Protein AF-A0A9W4IG70-F1 (afdb_monomer_lite)

Organism: Penicillium olsonii (NCBI:txid99116)

Foldseek 3Di:
DDDDDDDDDDDDDDDDDDDDDDDDPDPDDDPVVPPCPVPPPPQDPPDVVNVVLQVVLLLLLQLVVLLVCCVVPVLQLQLDDPPDPDDRRPNVVVSLVVLVVSLVVCPDPVNVVSHPCSPSSNVSSVQSNDSVSSNCSNPVVSSCVSVVVPDPPPPCPDDPPPDDDDDDDDDDDD

Sequence (174 aa):
MEIGRVDATVCRSSEAPRASNHLLCNASTLHVSANMESEQPPPTLTNPRFTLELEFVSSLANPYYLSHLAVTYPNLLGISRDDDNDSSSPDAQAFAAYLAYLYAYWKTPEYSQFLTHPGPTLRALRLLQEDNFRRDIILPQVIEGLIGVNVPEAPAEADTAVADNQPDGQNGKT

Structure (mmCIF, N/CA/C/O backbone):
data_AF-A0A9W4IG70-F1
#
_entry.id   AF-A0A9W4IG70-F1
#
loop_
_atom_site.group_PDB
_atom_site.id
_atom_site.type_symbol
_atom_site.label_atom_id
_atom_site.label_alt_id
_atom_site.label_comp_id
_atom_site.label_asym_id
_atom_site.label_entity_id
_atom_site.label_seq_id
_atom_site.pdbx_PDB_ins_code
_atom_site.Cartn_x
_atom_site.Cartn_y
_atom_site.Cartn_z
_atom_site.occupancy
_atom_site.B_iso_or_equiv
_atom_site.auth_seq_id
_atom_site.auth_comp_id
_atom_site.auth_asym_id
_atom_site.auth_atom_id
_atom_site.pdbx_PDB_model_num
ATOM 1 N N . MET A 1 1 ? 57.819 -68.592 17.144 1.00 39.94 1 MET A N 1
ATOM 2 C CA . MET A 1 1 ? 57.639 -67.860 18.415 1.00 39.94 1 MET A CA 1
ATOM 3 C C . MET A 1 1 ? 57.704 -66.366 18.106 1.00 39.94 1 MET A C 1
ATOM 5 O O . MET A 1 1 ? 58.536 -66.003 17.290 1.00 39.94 1 MET A O 1
ATOM 9 N N . GLU A 1 2 ? 56.854 -65.489 18.639 1.00 38.78 2 GLU A N 1
ATOM 10 C CA . GLU A 1 2 ? 55.708 -65.726 19.529 1.00 38.78 2 GLU A CA 1
ATOM 11 C C . GLU A 1 2 ? 54.662 -64.601 19.413 1.00 38.78 2 GLU A C 1
ATOM 13 O O . GLU A 1 2 ? 54.947 -63.505 18.939 1.00 38.78 2 GLU A O 1
ATOM 18 N N . ILE A 1 3 ? 53.443 -64.915 19.841 1.00 44.09 3 ILE A N 1
ATOM 19 C CA . ILE A 1 3 ? 52.295 -64.018 20.033 1.00 44.09 3 ILE A CA 1
ATOM 20 C C . ILE A 1 3 ? 52.545 -63.021 21.180 1.00 44.09 3 ILE A C 1
ATOM 22 O O . ILE A 1 3 ? 53.128 -63.392 22.191 1.00 44.09 3 ILE A O 1
ATOM 26 N N . GLY A 1 4 ? 52.028 -61.790 21.073 1.00 38.03 4 GLY A N 1
ATOM 27 C CA . GLY A 1 4 ? 52.121 -60.782 22.142 1.00 38.03 4 GLY A CA 1
ATOM 28 C C . GLY A 1 4 ? 51.130 -59.625 21.977 1.00 38.03 4 GLY A C 1
ATOM 29 O O . GLY A 1 4 ? 51.394 -58.671 21.254 1.00 38.03 4 GLY A O 1
ATOM 30 N N . ARG A 1 5 ? 49.974 -59.728 22.640 1.00 47.06 5 ARG A N 1
ATOM 31 C CA . ARG A 1 5 ? 48.934 -58.684 22.776 1.00 47.06 5 ARG A CA 1
ATOM 32 C C . ARG A 1 5 ? 49.012 -58.098 24.202 1.00 47.06 5 ARG A C 1
ATOM 34 O O . ARG A 1 5 ? 49.732 -58.659 25.015 1.00 47.06 5 ARG A O 1
ATOM 41 N N . VAL A 1 6 ? 48.171 -57.097 24.501 1.00 45.16 6 VAL A N 1
ATOM 42 C CA . VAL A 1 6 ? 47.846 -56.534 25.841 1.00 45.16 6 VAL A CA 1
ATOM 43 C C . VAL A 1 6 ? 48.949 -55.654 26.475 1.00 45.16 6 VAL A C 1
ATOM 45 O O . VAL A 1 6 ? 50.121 -55.833 26.174 1.00 45.16 6 VAL A O 1
ATOM 48 N N . ASP A 1 7 ? 48.675 -54.653 27.321 1.00 37.88 7 ASP A N 1
ATOM 49 C CA . ASP A 1 7 ? 47.409 -54.012 27.731 1.00 37.88 7 ASP A CA 1
ATOM 50 C C . ASP A 1 7 ? 47.658 -52.523 28.069 1.00 37.88 7 ASP A C 1
ATOM 52 O O . ASP A 1 7 ? 48.799 -52.143 28.334 1.00 37.88 7 ASP A O 1
ATOM 56 N N . ALA A 1 8 ? 46.615 -51.688 28.124 1.00 39.91 8 ALA A N 1
ATOM 57 C CA . ALA A 1 8 ? 46.714 -50.295 28.578 1.00 39.91 8 ALA A CA 1
ATOM 58 C C . ALA A 1 8 ? 45.795 -50.065 29.788 1.00 39.91 8 ALA A C 1
ATOM 60 O O . ALA A 1 8 ? 44.640 -49.668 29.649 1.00 39.91 8 ALA A O 1
ATOM 61 N N . THR A 1 9 ? 46.333 -50.303 30.986 1.00 42.12 9 THR A N 1
ATOM 62 C CA . THR A 1 9 ? 45.589 -50.284 32.251 1.00 42.12 9 THR A CA 1
ATOM 63 C C . THR A 1 9 ? 46.320 -49.428 33.296 1.00 42.12 9 THR A C 1
ATOM 65 O O . THR A 1 9 ? 47.444 -49.762 33.652 1.00 42.12 9 THR A O 1
ATOM 68 N N . VAL A 1 10 ? 45.626 -48.404 33.844 1.00 41.47 10 VAL A N 1
ATOM 69 C CA . VAL A 1 10 ? 45.866 -47.749 35.169 1.00 41.47 10 VAL A CA 1
ATOM 70 C C . VAL A 1 10 ? 47.171 -46.918 35.313 1.00 41.47 10 VAL A C 1
ATOM 72 O O . VAL A 1 10 ? 48.214 -47.296 34.811 1.00 41.47 10 VAL A O 1
ATOM 75 N N . CYS A 1 11 ? 47.264 -45.789 36.038 1.00 35.62 11 CYS A N 1
ATOM 76 C CA . CYS A 1 11 ? 46.321 -44.774 36.555 1.00 35.62 11 CYS A CA 1
ATOM 77 C C . CYS A 1 11 ? 47.124 -43.566 37.101 1.00 35.62 11 CYS A C 1
ATOM 79 O O . CYS A 1 11 ? 48.286 -43.726 37.449 1.00 35.62 11 CYS A O 1
ATOM 81 N N . ARG A 1 12 ? 46.435 -42.432 37.337 1.00 38.81 12 ARG A N 1
ATOM 82 C CA . ARG A 1 12 ? 46.752 -41.363 38.324 1.00 38.81 12 ARG A CA 1
ATOM 83 C C . ARG A 1 12 ? 48.166 -40.742 38.335 1.00 38.81 12 ARG A C 1
ATOM 85 O O . ARG A 1 12 ? 49.122 -41.358 38.792 1.00 38.81 12 ARG A O 1
ATOM 92 N N . SER A 1 13 ? 48.218 -39.415 38.184 1.00 36.66 13 SER A N 1
ATOM 93 C CA . SER A 1 13 ? 48.336 -38.486 39.336 1.00 36.66 13 SER A CA 1
ATOM 94 C C . SER A 1 13 ? 48.433 -37.025 38.885 1.00 36.66 13 SER A C 1
ATOM 96 O O . SER A 1 13 ? 49.305 -36.697 38.091 1.00 36.66 13 SER A O 1
ATOM 98 N N . SER A 1 14 ? 47.599 -36.141 39.437 1.00 37.84 14 SER A N 1
ATOM 99 C CA . SER A 1 14 ? 48.052 -34.988 40.239 1.00 37.84 14 SER A CA 1
ATOM 100 C C . SER A 1 14 ? 46.842 -34.186 40.731 1.00 37.84 14 SER A C 1
ATOM 102 O O . SER A 1 14 ? 45.841 -34.061 40.028 1.00 37.84 14 SER A O 1
ATOM 104 N N . GLU A 1 15 ? 46.930 -33.678 41.954 1.00 34.25 15 GLU A N 1
ATOM 105 C CA . GLU A 1 15 ? 45.843 -33.030 42.691 1.00 34.25 15 GLU A CA 1
ATOM 106 C C . GLU A 1 15 ? 45.928 -31.491 42.584 1.00 34.25 15 GLU A C 1
ATOM 108 O O . GLU A 1 15 ? 46.983 -30.933 42.280 1.00 34.25 15 GLU A O 1
ATOM 113 N N . ALA A 1 16 ? 44.806 -30.793 42.785 1.00 44.72 16 ALA A N 1
ATOM 114 C CA . ALA A 1 16 ? 44.701 -29.334 42.621 1.00 44.72 16 ALA A CA 1
ATOM 115 C C . ALA A 1 16 ? 45.287 -28.541 43.812 1.00 44.72 16 ALA A C 1
ATOM 117 O O . ALA A 1 16 ? 45.541 -29.110 44.875 1.00 44.72 16 ALA A O 1
ATOM 118 N N . PRO A 1 17 ? 45.389 -27.196 43.705 1.00 47.00 17 PRO A N 1
ATOM 119 C CA . PRO A 1 17 ? 44.502 -26.419 44.583 1.00 47.00 17 PRO A CA 1
ATOM 120 C C . PRO A 1 17 ? 43.960 -25.066 44.052 1.00 47.00 17 PRO A C 1
ATOM 122 O O . PRO A 1 17 ? 44.699 -24.183 43.639 1.00 47.00 17 PRO A O 1
ATOM 125 N N . ARG A 1 18 ? 42.650 -24.876 44.287 1.00 34.81 18 ARG A N 1
ATOM 126 C CA . ARG A 1 18 ? 41.983 -23.681 44.869 1.00 34.81 18 ARG A CA 1
ATOM 127 C C . ARG A 1 18 ? 42.160 -22.281 44.235 1.00 34.81 18 ARG A C 1
ATOM 129 O O . ARG A 1 18 ? 43.032 -21.527 44.649 1.00 34.81 18 ARG A O 1
ATOM 136 N N . ALA A 1 19 ? 41.149 -21.863 43.461 1.00 40.03 19 ALA A N 1
ATOM 137 C CA . ALA A 1 19 ? 40.429 -20.566 43.521 1.00 40.03 19 ALA A CA 1
ATOM 138 C C . ALA A 1 19 ? 39.396 -20.520 42.366 1.00 40.03 19 ALA A C 1
ATOM 140 O O . ALA A 1 19 ? 39.694 -21.034 41.298 1.00 40.03 19 ALA A O 1
ATOM 141 N N . SER A 1 20 ? 38.194 -19.938 42.451 1.00 42.16 20 SER A N 1
ATOM 142 C CA . SER A 1 20 ? 37.372 -19.501 43.589 1.00 42.16 20 SER A CA 1
ATOM 143 C C . SER A 1 20 ? 35.897 -19.426 43.133 1.00 42.16 20 SER A C 1
ATOM 145 O O . SER A 1 20 ? 35.640 -19.263 41.947 1.00 42.16 20 SER A O 1
ATOM 147 N N . ASN A 1 21 ? 34.942 -19.484 44.067 1.00 45.88 21 ASN A N 1
ATOM 148 C CA . ASN A 1 21 ? 33.530 -19.084 43.899 1.00 45.88 21 ASN A CA 1
ATOM 149 C C . ASN A 1 21 ? 32.700 -19.723 42.762 1.00 45.88 21 ASN A C 1
ATOM 151 O O . ASN A 1 21 ? 32.341 -19.099 41.770 1.00 45.88 21 ASN A O 1
ATOM 155 N N . HIS A 1 22 ? 32.253 -20.950 43.026 1.00 48.44 22 HIS A N 1
ATOM 156 C CA . HIS A 1 22 ? 30.829 -21.243 43.252 1.00 48.44 22 HIS A CA 1
ATOM 157 C C . HIS A 1 22 ? 29.830 -20.102 42.936 1.00 48.44 22 HIS A C 1
ATOM 159 O O . HIS A 1 22 ? 29.748 -19.140 43.698 1.00 48.44 22 HIS A O 1
ATOM 165 N N . LEU A 1 23 ? 28.957 -20.297 41.943 1.00 48.84 23 LEU A N 1
ATOM 166 C CA . LEU A 1 23 ? 27.515 -20.135 42.156 1.00 48.84 23 LEU A CA 1
ATOM 167 C C . LEU A 1 23 ? 26.714 -20.985 41.161 1.00 48.84 23 LEU A C 1
ATOM 169 O O . LEU A 1 23 ? 27.103 -21.163 40.010 1.00 48.84 23 LEU A O 1
ATOM 173 N N . LEU A 1 24 ? 25.607 -21.545 41.642 1.00 44.84 24 LEU A N 1
ATOM 174 C CA . LEU A 1 24 ? 24.730 -22.416 40.874 1.00 44.84 24 LEU A CA 1
ATOM 175 C C . LEU A 1 24 ? 23.931 -21.581 39.865 1.00 44.84 24 LEU A C 1
ATOM 177 O O . LEU A 1 24 ? 23.135 -20.741 40.282 1.00 44.84 24 LEU A O 1
ATOM 181 N N . CYS A 1 25 ? 24.029 -21.888 38.570 1.00 38.88 25 CYS A N 1
ATOM 182 C CA . CYS A 1 25 ? 22.941 -21.583 37.639 1.00 38.88 25 CYS A CA 1
ATOM 183 C C . CYS A 1 25 ? 21.840 -22.632 37.835 1.00 38.88 25 CYS A C 1
ATOM 185 O O . CYS A 1 25 ? 21.785 -23.676 37.189 1.00 38.88 25 CYS A O 1
ATOM 187 N N . ASN A 1 26 ? 21.005 -22.336 38.822 1.00 44.47 26 ASN A N 1
ATOM 188 C CA . ASN A 1 26 ? 19.731 -22.961 39.114 1.00 44.47 26 ASN A CA 1
ATOM 189 C C . ASN A 1 26 ? 18.870 -23.170 37.856 1.00 44.47 26 ASN A C 1
ATOM 191 O O . ASN A 1 26 ? 18.470 -22.221 37.187 1.00 44.47 26 ASN A O 1
ATOM 195 N N . ALA A 1 27 ? 18.477 -24.420 37.606 1.00 49.50 27 ALA A N 1
ATOM 196 C CA . ALA A 1 27 ? 17.364 -24.725 36.718 1.00 49.50 27 ALA A CA 1
ATOM 197 C C . ALA A 1 27 ? 16.045 -2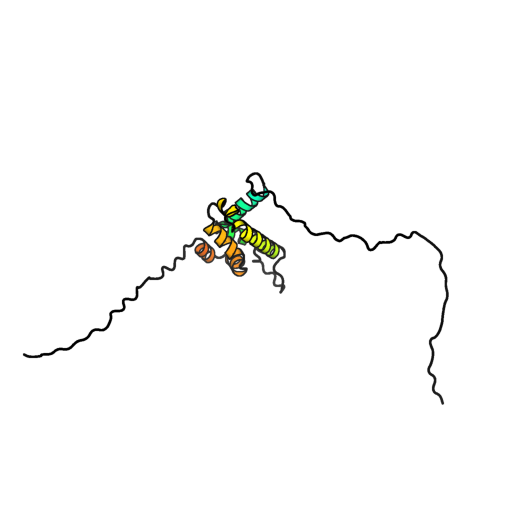4.301 37.391 1.00 49.50 27 ALA A C 1
ATOM 199 O O . ALA A 1 27 ? 15.395 -25.091 38.076 1.00 49.50 27 ALA A O 1
ATOM 200 N N . SER A 1 28 ? 15.666 -23.031 37.251 1.00 48.31 28 SER A N 1
ATOM 201 C CA . SER A 1 28 ? 14.340 -22.518 37.614 1.00 48.31 28 SER A CA 1
ATOM 202 C C . SER A 1 28 ? 14.020 -21.227 36.864 1.00 48.31 28 SER A C 1
ATOM 204 O O . SER A 1 28 ? 14.821 -20.301 36.842 1.00 48.31 28 SER A O 1
ATOM 206 N N . THR A 1 29 ? 12.799 -21.165 36.333 1.00 50.12 29 THR A N 1
ATOM 207 C CA . THR A 1 29 ? 12.114 -19.929 35.920 1.00 50.12 29 THR A CA 1
ATOM 208 C C . THR A 1 29 ? 12.742 -19.149 34.760 1.00 50.12 29 THR A C 1
ATOM 210 O O . THR A 1 29 ? 13.228 -18.040 34.930 1.00 50.12 29 THR A O 1
ATOM 213 N N . LEU A 1 30 ? 12.546 -19.670 33.544 1.00 46.53 30 LEU A N 1
ATOM 214 C CA . LEU A 1 30 ? 12.003 -18.868 32.438 1.00 46.53 30 LEU A CA 1
ATOM 215 C C . LEU A 1 30 ? 10.955 -19.686 31.662 1.00 46.53 30 LEU A C 1
ATOM 217 O O . LEU A 1 30 ? 11.095 -19.951 30.472 1.00 46.53 30 LEU A O 1
ATOM 221 N N . HIS A 1 31 ? 9.840 -20.020 32.323 1.00 45.22 31 HIS A N 1
ATOM 222 C CA . HIS A 1 31 ? 8.568 -19.997 31.595 1.00 45.22 31 HIS A CA 1
ATOM 223 C C . HIS A 1 31 ? 8.267 -18.514 31.358 1.00 45.22 31 HIS A C 1
ATOM 225 O O . HIS A 1 31 ? 7.550 -17.887 32.134 1.00 45.22 31 HIS A O 1
ATOM 231 N N . VAL A 1 32 ? 8.870 -17.936 30.314 1.00 43.12 32 VAL A N 1
ATOM 232 C CA . VAL A 1 32 ? 8.360 -16.680 29.776 1.00 43.12 32 VAL A CA 1
ATOM 233 C C . VAL A 1 32 ? 7.036 -17.047 29.117 1.00 43.12 32 VAL A C 1
ATOM 235 O O . VAL A 1 32 ? 7.000 -17.662 28.052 1.00 43.12 32 VAL A O 1
ATOM 238 N N . SER A 1 33 ? 5.929 -16.802 29.818 1.00 42.78 33 SER A N 1
ATOM 239 C CA . SER A 1 33 ? 4.620 -16.907 29.193 1.00 42.78 33 SER A CA 1
ATOM 240 C C . SER A 1 33 ? 4.586 -15.798 28.157 1.00 42.78 33 SER A C 1
ATOM 242 O O . SER A 1 33 ? 4.406 -14.631 28.503 1.00 42.78 33 SER A O 1
ATOM 244 N N . ALA A 1 34 ? 4.821 -16.154 26.892 1.00 47.12 34 ALA A N 1
ATOM 245 C CA . ALA A 1 34 ? 4.728 -15.256 25.747 1.00 47.12 34 ALA A CA 1
ATOM 246 C C . ALA A 1 34 ? 3.260 -14.895 25.454 1.00 47.12 34 ALA A C 1
ATOM 248 O O . ALA A 1 34 ? 2.789 -14.995 24.330 1.00 47.12 34 ALA A O 1
ATOM 249 N N . ASN A 1 35 ? 2.545 -14.451 26.487 1.00 47.47 35 ASN A N 1
ATOM 250 C CA . ASN A 1 35 ? 1.259 -13.788 26.396 1.00 47.47 35 ASN A CA 1
ATOM 251 C C . ASN A 1 35 ? 1.500 -12.275 26.297 1.00 47.47 35 ASN A C 1
ATOM 253 O O . ASN A 1 35 ? 0.952 -11.483 27.064 1.00 47.47 35 ASN A O 1
ATOM 257 N N . MET A 1 36 ? 2.347 -11.889 25.337 1.00 44.12 36 MET A N 1
ATOM 258 C CA . MET A 1 36 ? 2.246 -10.580 24.701 1.00 44.12 36 MET A CA 1
ATOM 259 C C . MET A 1 36 ? 1.009 -10.627 23.803 1.00 44.12 36 MET A C 1
ATOM 261 O O . MET A 1 36 ? 1.110 -10.662 22.580 1.00 44.12 36 MET A O 1
ATOM 265 N N . GLU A 1 37 ? -0.162 -10.640 24.443 1.00 47.97 37 GLU A N 1
ATOM 266 C CA . GLU A 1 37 ? -1.362 -10.097 23.827 1.00 47.97 37 GLU A CA 1
ATOM 267 C C . GLU A 1 37 ? -1.042 -8.621 23.602 1.00 47.97 37 GLU A C 1
ATOM 269 O O . GLU A 1 37 ? -1.059 -7.805 24.530 1.00 47.97 37 GLU A O 1
ATOM 274 N N . SER A 1 38 ? -0.583 -8.303 22.393 1.00 43.06 38 SER A N 1
ATOM 275 C CA . SER A 1 38 ? -0.312 -6.936 21.988 1.00 43.06 38 SER A CA 1
ATOM 276 C C . SER A 1 38 ? -1.659 -6.273 21.759 1.00 43.06 38 SER A C 1
ATOM 278 O O . SER A 1 38 ? -2.094 -6.134 20.616 1.00 43.06 38 SER A O 1
ATOM 280 N N . GLU A 1 39 ? -2.317 -5.906 22.857 1.00 49.16 39 GLU A N 1
ATOM 281 C CA . GLU A 1 39 ? -3.589 -5.199 22.858 1.00 49.16 39 GLU A CA 1
ATOM 282 C C . GLU A 1 39 ? -3.343 -3.811 22.257 1.00 49.16 39 GLU A C 1
ATOM 284 O O . GLU A 1 39 ? -3.016 -2.836 22.941 1.00 49.16 39 GLU A O 1
ATOM 289 N N . GLN A 1 40 ? -3.366 -3.764 20.919 1.00 55.25 40 GLN A N 1
ATOM 290 C CA . GLN A 1 40 ? -3.155 -2.548 20.157 1.00 55.25 40 GLN A CA 1
ATOM 291 C C . GLN A 1 40 ? -4.211 -1.548 20.633 1.00 55.25 40 GLN A C 1
ATOM 293 O O . GLN A 1 40 ? -5.395 -1.894 20.681 1.00 55.25 40 GLN A O 1
ATOM 298 N N . PRO A 1 41 ? -3.809 -0.317 21.002 1.00 56.91 41 PRO A N 1
ATOM 299 C CA . PRO A 1 41 ? -4.756 0.681 21.472 1.00 56.91 41 PRO A CA 1
ATOM 300 C C . PRO A 1 41 ? -5.864 0.866 20.427 1.00 56.91 41 PRO A C 1
ATOM 302 O O . PRO A 1 41 ? -5.575 0.807 19.226 1.00 56.91 41 PRO A O 1
ATOM 305 N N . PRO A 1 42 ? -7.118 1.085 20.862 1.00 59.47 42 PRO A N 1
ATOM 306 C CA . PRO A 1 42 ? -8.276 1.046 19.979 1.00 59.47 42 PRO A CA 1
ATOM 307 C C . PRO A 1 42 ? -8.097 1.980 18.772 1.00 59.47 42 PRO A C 1
ATOM 309 O O . PRO A 1 42 ? -7.531 3.071 18.935 1.00 59.47 42 PRO A O 1
ATOM 312 N N . PRO A 1 43 ? -8.588 1.581 17.578 1.00 59.34 43 PRO A N 1
ATOM 313 C CA . PRO A 1 43 ? -8.461 2.348 16.341 1.00 59.34 43 PRO A CA 1
ATOM 314 C C . PRO A 1 43 ? -9.109 3.715 16.512 1.00 59.34 43 PRO A C 1
ATOM 316 O O . PRO A 1 43 ? -10.325 3.888 16.466 1.00 59.34 43 PRO A O 1
ATOM 319 N N . THR A 1 44 ? -8.266 4.700 16.763 1.00 61.91 44 THR A N 1
ATOM 320 C CA . THR A 1 44 ? -8.660 6.064 17.068 1.00 61.91 44 THR A CA 1
ATOM 321 C C . THR A 1 44 ? -7.773 6.971 16.240 1.00 61.91 44 THR A C 1
ATOM 323 O O . THR A 1 44 ? -6.561 6.775 16.183 1.00 61.91 44 THR A O 1
ATOM 326 N N . LEU A 1 45 ? -8.362 7.989 15.609 1.00 63.12 45 LEU A N 1
ATOM 327 C CA . LEU A 1 45 ? -7.634 8.967 14.783 1.00 63.12 45 LEU A CA 1
ATOM 328 C C . LEU A 1 45 ? -6.593 9.779 15.584 1.00 63.12 45 LEU A C 1
ATOM 330 O O . LEU A 1 45 ? -5.764 10.479 15.012 1.00 63.12 45 LEU A O 1
ATOM 334 N N . THR A 1 46 ? -6.621 9.671 16.914 1.00 70.81 46 THR A N 1
ATOM 335 C CA . THR A 1 46 ? -5.606 10.182 17.842 1.00 70.81 46 THR A CA 1
ATOM 336 C C . THR A 1 46 ? -4.338 9.326 17.906 1.00 70.81 46 THR A C 1
ATOM 338 O O . THR A 1 46 ? -3.333 9.785 18.443 1.00 70.81 46 THR A O 1
ATOM 341 N N . ASN A 1 47 ? -4.359 8.086 17.407 1.00 82.00 47 ASN A N 1
ATOM 342 C CA . ASN A 1 47 ? -3.184 7.227 17.373 1.00 82.00 47 ASN A CA 1
ATOM 343 C C . ASN A 1 47 ? -2.363 7.496 16.094 1.00 82.00 47 ASN A C 1
ATOM 345 O O . ASN A 1 47 ? -2.840 7.202 14.997 1.00 82.00 47 ASN A O 1
ATOM 349 N N . PRO A 1 48 ? -1.115 7.993 16.197 1.00 87.75 48 PRO A N 1
ATOM 350 C CA . PRO A 1 48 ? -0.338 8.385 15.022 1.00 87.75 48 PRO A CA 1
ATOM 351 C C . PRO A 1 48 ? 0.023 7.199 14.119 1.00 87.75 48 PRO A C 1
ATOM 353 O O . PRO A 1 48 ? 0.160 7.380 12.912 1.00 87.75 48 PRO A O 1
ATOM 356 N N . ARG A 1 49 ? 0.138 5.980 14.667 1.00 88.31 49 ARG A N 1
ATOM 357 C CA . ARG A 1 49 ? 0.392 4.777 13.864 1.00 88.31 49 ARG A CA 1
ATOM 358 C C . ARG A 1 49 ? -0.814 4.435 12.992 1.00 88.31 49 ARG A C 1
ATOM 360 O O . ARG A 1 49 ? -0.625 4.152 11.818 1.00 88.31 49 ARG A O 1
ATOM 367 N N . PHE A 1 50 ? -2.028 4.503 13.543 1.00 90.12 50 PHE A N 1
ATOM 368 C CA . PHE A 1 50 ? -3.255 4.259 12.778 1.00 90.12 50 PHE A CA 1
ATOM 369 C C . PHE A 1 50 ? -3.383 5.238 11.605 1.00 90.12 50 PHE A C 1
ATOM 371 O O . PHE A 1 50 ? -3.638 4.812 10.483 1.00 90.12 50 PHE A O 1
ATOM 378 N N . THR A 1 51 ? -3.129 6.530 11.837 1.00 91.06 51 THR A N 1
ATOM 379 C CA . THR A 1 51 ? -3.172 7.554 10.782 1.00 91.06 51 THR A CA 1
ATOM 380 C C . THR A 1 51 ? -2.127 7.305 9.690 1.00 91.06 51 THR A C 1
ATOM 382 O O . THR A 1 51 ? -2.469 7.354 8.513 1.00 91.06 51 THR A O 1
ATOM 385 N N . LEU A 1 52 ? -0.886 6.951 10.049 1.00 92.50 52 LEU A N 1
ATOM 386 C CA . LEU A 1 52 ? 0.158 6.609 9.071 1.00 92.50 52 LEU A CA 1
ATOM 387 C C . LEU A 1 52 ? -0.170 5.336 8.271 1.00 92.50 52 LEU A C 1
ATOM 389 O O . LEU A 1 52 ? 0.032 5.306 7.058 1.00 92.50 52 LEU A O 1
ATOM 393 N N . GLU A 1 53 ? -0.692 4.290 8.923 1.00 94.00 53 GLU A N 1
ATOM 394 C CA . GLU A 1 53 ? -1.138 3.064 8.245 1.00 94.00 53 GLU A CA 1
ATOM 395 C C . GLU A 1 53 ? -2.322 3.344 7.305 1.00 94.00 53 GLU A C 1
ATOM 397 O O . GLU A 1 53 ? -2.340 2.828 6.188 1.00 94.00 53 GLU A O 1
ATOM 402 N N . LEU A 1 54 ? -3.265 4.202 7.712 1.00 92.81 54 LEU A N 1
ATOM 403 C CA . LEU A 1 54 ? -4.411 4.632 6.907 1.00 92.81 54 LEU A CA 1
ATOM 404 C C . LEU A 1 54 ? -3.985 5.445 5.677 1.00 92.81 54 LEU A C 1
ATOM 406 O O . LEU A 1 54 ? -4.429 5.149 4.569 1.00 92.81 54 LEU A O 1
ATOM 410 N N . GLU A 1 55 ? -3.124 6.452 5.846 1.00 93.19 55 GLU A N 1
ATOM 411 C CA . GLU A 1 55 ? -2.608 7.275 4.743 1.00 93.19 55 GLU A CA 1
ATOM 412 C C . GLU A 1 55 ? -1.820 6.428 3.736 1.00 93.19 55 GLU A C 1
ATOM 414 O O . GLU A 1 55 ? -2.030 6.551 2.526 1.00 93.19 55 GLU A O 1
ATOM 419 N N . PHE A 1 56 ? -0.979 5.512 4.227 1.00 94.25 56 PHE A N 1
ATOM 420 C CA . PHE A 1 56 ? -0.260 4.554 3.389 1.00 94.25 56 PHE A CA 1
ATOM 421 C C . PHE A 1 56 ? -1.216 3.625 2.631 1.00 94.25 56 PHE A C 1
ATOM 423 O O . PHE A 1 56 ? -1.129 3.508 1.415 1.00 94.25 56 PHE A O 1
ATOM 430 N N . VAL A 1 57 ? -2.175 2.990 3.305 1.00 94.50 57 VAL A N 1
ATOM 431 C CA . VAL A 1 57 ? -3.119 2.066 2.653 1.00 94.50 57 VAL A CA 1
ATOM 432 C C . VAL A 1 57 ? -4.058 2.786 1.677 1.00 94.50 57 VAL A C 1
ATOM 434 O O . VAL A 1 57 ? -4.403 2.236 0.629 1.00 94.50 57 VAL A O 1
ATOM 437 N N . SER A 1 58 ? -4.418 4.036 1.965 1.00 92.31 58 SER A N 1
ATOM 438 C CA . SER A 1 58 ? -5.157 4.902 1.045 1.00 92.31 58 SER A CA 1
ATOM 439 C C . SER A 1 58 ? -4.339 5.222 -0.214 1.00 92.31 58 SER A C 1
ATOM 441 O O . SER A 1 58 ? -4.867 5.136 -1.325 1.00 92.31 58 SER A O 1
ATOM 443 N N . SER A 1 59 ? -3.033 5.496 -0.089 1.00 93.38 59 SER A N 1
ATOM 444 C CA . SER A 1 59 ? -2.176 5.781 -1.251 1.00 93.38 59 SER A CA 1
ATOM 445 C C . SER A 1 59 ? -1.989 4.573 -2.180 1.00 93.38 59 SER A C 1
ATOM 447 O O . SER A 1 59 ? -1.861 4.765 -3.390 1.00 93.38 59 SER A O 1
ATOM 449 N N . LEU A 1 60 ? -2.094 3.335 -1.671 1.00 92.81 60 LEU A N 1
ATOM 450 C CA . LEU A 1 60 ? -2.092 2.114 -2.495 1.00 92.81 60 LEU A CA 1
ATOM 451 C C . LEU A 1 60 ? -3.292 2.016 -3.459 1.00 92.81 60 LEU A C 1
ATOM 453 O O . LEU A 1 60 ? -3.222 1.267 -4.431 1.00 92.81 60 LEU A O 1
ATOM 457 N N . ALA A 1 61 ? -4.377 2.770 -3.236 1.00 91.38 61 ALA A N 1
ATOM 458 C CA . ALA A 1 61 ? -5.482 2.865 -4.195 1.00 91.38 61 ALA A CA 1
ATOM 459 C C . ALA A 1 61 ? -5.074 3.562 -5.505 1.00 91.38 61 ALA A C 1
ATOM 461 O O . ALA A 1 61 ? -5.731 3.373 -6.529 1.00 91.38 61 ALA A O 1
ATOM 462 N N . ASN A 1 62 ? -4.015 4.382 -5.479 1.00 92.38 62 ASN A N 1
ATOM 463 C CA . ASN A 1 62 ? -3.513 5.087 -6.649 1.00 92.38 62 ASN A CA 1
ATOM 464 C C . ASN A 1 62 ? -2.491 4.209 -7.404 1.00 92.38 62 ASN A C 1
ATOM 466 O O . ASN A 1 62 ? -1.376 4.008 -6.916 1.00 92.38 62 ASN A O 1
ATOM 470 N N . PRO A 1 63 ? -2.802 3.739 -8.624 1.00 90.94 63 PRO A N 1
ATOM 471 C CA . PRO A 1 63 ? -1.922 2.840 -9.369 1.00 90.94 63 PRO A CA 1
ATOM 472 C C . PRO A 1 63 ? -0.593 3.505 -9.772 1.00 90.94 63 PRO A C 1
ATOM 474 O O . PRO A 1 63 ? 0.435 2.831 -9.846 1.00 90.94 63 PRO A O 1
ATOM 477 N N . TYR A 1 64 ? -0.565 4.833 -9.941 1.00 92.38 64 TYR A N 1
ATOM 478 C CA . TYR A 1 64 ? 0.672 5.576 -10.206 1.00 92.38 64 TYR A CA 1
ATOM 479 C C . TYR A 1 64 ? 1.606 5.628 -8.990 1.00 92.38 64 TYR A C 1
ATOM 481 O O . TYR A 1 64 ? 2.823 5.672 -9.159 1.00 92.38 64 TYR A O 1
ATOM 489 N N . TYR A 1 65 ? 1.067 5.581 -7.766 1.00 93.44 65 TYR A N 1
ATOM 490 C CA . TYR A 1 65 ? 1.895 5.512 -6.559 1.00 93.44 65 TYR A CA 1
ATOM 491 C C . TYR A 1 65 ? 2.619 4.164 -6.465 1.00 93.44 65 TYR A C 1
ATOM 493 O O . TYR A 1 65 ? 3.806 4.120 -6.151 1.00 93.44 65 TYR A O 1
ATOM 501 N N . LEU A 1 66 ? 1.946 3.070 -6.828 1.00 91.69 66 LEU A N 1
ATOM 502 C CA . LEU A 1 66 ? 2.568 1.747 -6.868 1.00 91.69 66 LEU A CA 1
ATOM 503 C C . LEU A 1 66 ? 3.662 1.649 -7.947 1.00 91.69 66 LEU A C 1
ATOM 505 O O . LEU A 1 66 ? 4.725 1.083 -7.698 1.00 91.69 66 LEU A O 1
ATOM 509 N N . SER A 1 67 ? 3.440 2.266 -9.112 1.00 91.81 67 SER A N 1
ATOM 510 C CA . SER A 1 67 ? 4.466 2.413 -10.154 1.00 91.81 67 SER A CA 1
ATOM 511 C C . SER A 1 67 ? 5.684 3.205 -9.654 1.00 91.81 67 SER A C 1
ATOM 513 O O . SER A 1 67 ? 6.824 2.787 -9.853 1.00 91.81 67 SER A O 1
ATOM 515 N N . HIS A 1 68 ? 5.461 4.300 -8.918 1.00 93.31 68 HIS A N 1
ATOM 516 C CA . HIS A 1 68 ? 6.537 5.050 -8.269 1.00 93.31 68 HIS A CA 1
ATOM 517 C C . HIS A 1 68 ? 7.307 4.186 -7.255 1.00 93.31 68 HIS A C 1
ATOM 519 O O . HIS A 1 68 ? 8.535 4.183 -7.279 1.00 93.31 68 HIS A O 1
ATOM 525 N N . LEU A 1 69 ? 6.626 3.399 -6.409 1.00 91.88 69 LEU A N 1
ATOM 526 C CA . LEU A 1 69 ? 7.294 2.479 -5.476 1.00 91.88 69 LEU A CA 1
ATOM 527 C C . LEU A 1 69 ? 8.206 1.472 -6.196 1.00 91.88 69 LEU A C 1
ATOM 529 O O . LEU A 1 69 ? 9.319 1.238 -5.730 1.00 91.88 69 LEU A O 1
ATOM 533 N N . ALA A 1 70 ? 7.781 0.929 -7.340 1.00 90.56 70 ALA A N 1
ATOM 534 C CA . ALA A 1 70 ? 8.591 0.013 -8.145 1.00 90.56 70 ALA A CA 1
ATOM 535 C C . ALA A 1 70 ? 9.876 0.657 -8.693 1.00 90.56 70 ALA A C 1
ATOM 537 O O . ALA A 1 70 ? 10.927 0.019 -8.707 1.00 90.56 70 ALA A O 1
ATOM 538 N N . VAL A 1 71 ? 9.809 1.924 -9.113 1.00 90.38 71 VAL A N 1
ATOM 539 C CA . VAL A 1 71 ? 10.967 2.662 -9.646 1.00 90.38 71 VAL A CA 1
ATOM 540 C C . VAL A 1 71 ? 11.897 3.152 -8.531 1.00 90.38 71 VAL A C 1
ATOM 542 O O . VAL A 1 71 ? 13.115 3.070 -8.669 1.00 90.38 71 VAL A O 1
ATOM 545 N N . THR A 1 72 ? 11.354 3.661 -7.422 1.00 91.94 72 THR A N 1
ATOM 546 C CA . THR A 1 72 ? 12.149 4.225 -6.315 1.00 91.94 72 THR A CA 1
ATOM 547 C C . THR A 1 72 ? 12.732 3.153 -5.394 1.00 91.94 72 THR A C 1
ATOM 549 O O . THR A 1 72 ? 13.829 3.335 -4.869 1.00 91.94 72 THR A O 1
ATOM 552 N N . TYR A 1 73 ? 12.025 2.037 -5.195 1.00 89.62 73 TYR A N 1
ATOM 553 C CA . TYR A 1 73 ? 12.394 0.981 -4.249 1.00 89.62 73 TYR A CA 1
ATOM 554 C C . TYR A 1 73 ? 12.358 -0.417 -4.900 1.00 89.62 73 TYR A C 1
ATOM 556 O O . TYR A 1 73 ? 11.645 -1.307 -4.424 1.00 89.62 73 TYR A O 1
ATOM 564 N N . PRO A 1 74 ? 13.151 -0.673 -5.960 1.00 87.38 74 PRO A N 1
ATOM 565 C CA . PRO A 1 74 ? 13.114 -1.949 -6.679 1.00 87.38 74 PRO A CA 1
ATOM 566 C C . PRO A 1 74 ? 13.492 -3.144 -5.786 1.00 87.38 74 PRO A C 1
ATOM 568 O O . PRO A 1 74 ? 12.941 -4.231 -5.948 1.00 87.38 74 PRO A O 1
ATOM 571 N N . ASN A 1 75 ? 14.351 -2.940 -4.780 1.00 87.25 75 ASN A N 1
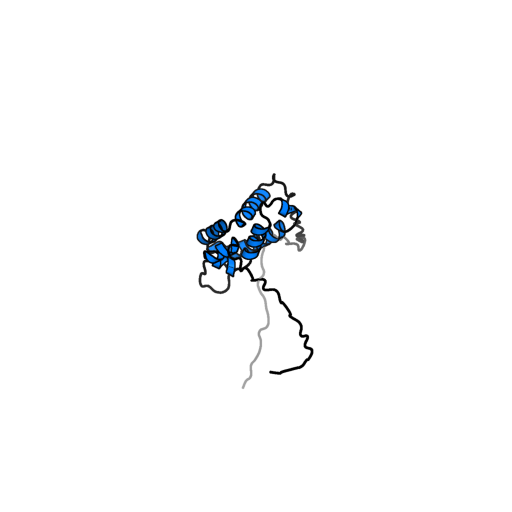ATOM 572 C CA . ASN A 1 75 ? 14.732 -3.971 -3.807 1.00 87.25 75 ASN A CA 1
ATOM 573 C C . ASN A 1 75 ? 13.593 -4.328 -2.829 1.00 87.25 75 ASN A C 1
ATOM 575 O O . ASN A 1 75 ? 13.549 -5.457 -2.348 1.00 87.25 75 ASN A O 1
ATOM 579 N N . LEU A 1 76 ? 12.671 -3.393 -2.556 1.00 86.75 76 LEU A N 1
ATOM 580 C CA . LEU A 1 76 ? 11.529 -3.566 -1.642 1.00 86.75 76 LEU A CA 1
ATOM 581 C C . LEU A 1 76 ? 10.393 -4.370 -2.293 1.00 86.75 76 LEU A C 1
ATOM 583 O O . LEU A 1 76 ? 9.689 -5.122 -1.625 1.00 86.75 76 LEU A O 1
ATOM 587 N N . LEU A 1 77 ? 10.221 -4.231 -3.610 1.00 86.12 77 LEU A N 1
ATOM 588 C CA . LEU A 1 77 ? 9.269 -5.026 -4.392 1.00 86.12 77 LEU A CA 1
ATOM 589 C C . LEU A 1 77 ? 9.883 -6.337 -4.923 1.00 86.12 77 LEU A C 1
ATOM 591 O O . LEU A 1 77 ? 9.184 -7.120 -5.560 1.00 86.12 77 LEU A O 1
ATOM 595 N N . GLY A 1 78 ? 11.172 -6.593 -4.667 1.00 82.50 78 GLY A N 1
ATOM 596 C CA . GLY A 1 78 ? 11.889 -7.773 -5.167 1.00 82.50 78 GLY A CA 1
ATOM 597 C C . GLY A 1 78 ? 12.172 -7.740 -6.676 1.00 82.50 78 GLY A C 1
ATOM 598 O O . GLY A 1 78 ? 12.408 -8.783 -7.284 1.00 82.50 78 GLY A O 1
ATOM 599 N N . ILE A 1 79 ? 12.125 -6.561 -7.303 1.00 82.31 79 ILE A N 1
ATOM 600 C CA . ILE A 1 79 ? 12.338 -6.361 -8.745 1.00 82.31 79 ILE A CA 1
ATOM 601 C C . ILE A 1 79 ? 13.801 -6.626 -9.098 1.00 82.31 79 ILE A C 1
ATOM 603 O O . ILE A 1 79 ? 14.070 -7.396 -10.024 1.00 82.31 79 ILE A O 1
ATOM 607 N N . SER A 1 80 ? 14.728 -6.061 -8.320 1.00 72.06 80 SER A N 1
ATOM 608 C CA . SER A 1 80 ? 16.155 -6.382 -8.384 1.00 72.06 80 SER A CA 1
ATOM 609 C C . SER A 1 80 ? 16.358 -7.859 -8.050 1.00 72.06 80 SER A C 1
ATOM 611 O O . SER A 1 80 ? 16.270 -8.263 -6.892 1.00 72.06 80 SER A O 1
ATOM 613 N N . ARG A 1 81 ? 16.580 -8.670 -9.085 1.00 63.56 81 ARG A N 1
ATOM 614 C CA . ARG A 1 81 ? 17.132 -10.016 -8.952 1.00 63.56 81 ARG A CA 1
ATOM 615 C C . ARG A 1 81 ? 18.642 -9.884 -9.043 1.00 63.56 81 ARG A C 1
ATOM 617 O O . ARG A 1 81 ? 19.164 -9.724 -10.140 1.00 63.56 81 ARG A O 1
ATOM 624 N N . ASP A 1 82 ? 19.303 -9.959 -7.900 1.00 59.38 82 ASP A N 1
ATOM 625 C CA . ASP A 1 82 ? 20.672 -10.453 -7.872 1.00 59.38 82 ASP A CA 1
ATOM 626 C C . ASP A 1 82 ? 20.578 -11.982 -8.061 1.00 59.38 82 ASP A C 1
ATOM 628 O O . ASP A 1 82 ? 19.714 -12.622 -7.459 1.00 59.38 82 ASP A O 1
ATOM 632 N N . ASP A 1 83 ? 21.376 -12.560 -8.965 1.00 54.88 83 ASP A N 1
ATOM 633 C CA . ASP A 1 83 ? 21.199 -13.932 -9.498 1.00 54.88 83 ASP A CA 1
ATOM 634 C C . ASP A 1 83 ? 21.536 -15.076 -8.504 1.00 54.88 83 ASP A C 1
ATOM 636 O O . ASP A 1 83 ? 21.669 -16.242 -8.892 1.00 54.88 83 ASP A O 1
ATOM 640 N N . ASP A 1 84 ? 21.635 -14.773 -7.209 1.00 56.09 84 ASP A N 1
ATOM 641 C CA . ASP A 1 84 ? 21.866 -15.752 -6.150 1.00 56.09 84 ASP A CA 1
ATOM 642 C C . ASP A 1 84 ? 20.553 -16.452 -5.754 1.00 56.09 84 ASP A C 1
ATOM 644 O O . ASP A 1 84 ? 19.663 -15.916 -5.092 1.00 56.09 84 ASP A O 1
ATOM 648 N N . ASN A 1 85 ? 20.441 -17.692 -6.224 1.00 57.94 85 ASN A N 1
ATOM 649 C CA . ASN A 1 85 ? 19.298 -18.587 -6.068 1.00 57.94 85 ASN A CA 1
ATOM 650 C C . ASN A 1 85 ? 18.870 -18.783 -4.589 1.00 57.94 85 ASN A C 1
ATOM 652 O O . ASN A 1 85 ? 19.710 -19.043 -3.731 1.00 57.94 85 ASN A O 1
ATOM 656 N N . ASP A 1 86 ? 17.548 -18.771 -4.357 1.00 52.09 86 ASP A N 1
ATOM 657 C CA . ASP A 1 86 ? 16.814 -19.221 -3.151 1.00 52.09 86 ASP A CA 1
ATOM 658 C C . ASP A 1 86 ? 16.467 -18.212 -2.028 1.00 52.09 86 ASP A C 1
ATOM 660 O O . ASP A 1 86 ? 15.835 -18.596 -1.044 1.00 52.09 86 ASP A O 1
ATOM 664 N N . SER A 1 87 ? 16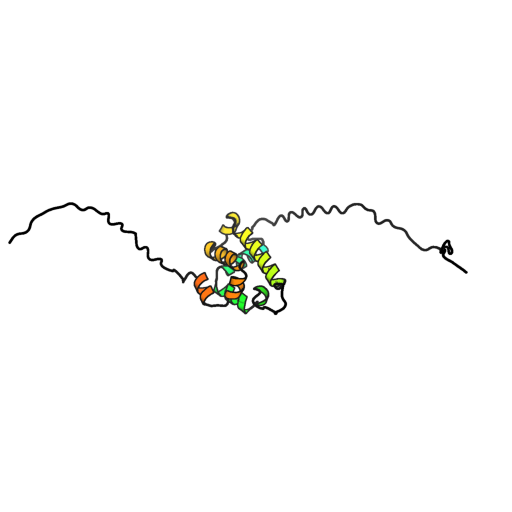.734 -16.904 -2.159 1.00 56.12 87 SER A N 1
ATOM 665 C CA . SER A 1 87 ? 16.135 -15.929 -1.222 1.00 56.12 87 SER A CA 1
ATOM 666 C C . SER A 1 87 ? 15.749 -14.590 -1.847 1.00 56.12 87 SER A C 1
ATOM 668 O O . SER A 1 87 ? 16.610 -13.781 -2.189 1.00 56.12 87 SER A O 1
ATOM 670 N N . SER A 1 88 ? 14.441 -14.306 -1.890 1.00 65.12 88 SER A N 1
ATOM 671 C CA . SER A 1 88 ? 13.927 -12.931 -1.969 1.00 65.12 88 SER A CA 1
ATOM 672 C C . SER A 1 88 ? 14.604 -12.065 -0.906 1.00 65.12 88 SER A C 1
ATOM 674 O O . SER A 1 88 ? 14.815 -12.532 0.216 1.00 65.12 88 SER A O 1
ATOM 676 N N . SER A 1 89 ? 14.915 -10.806 -1.235 1.00 77.06 89 SER A N 1
ATOM 677 C CA . SER A 1 89 ? 15.568 -9.892 -0.291 1.00 77.06 89 SER A CA 1
ATOM 678 C C . SER A 1 89 ? 14.806 -9.855 1.047 1.00 77.06 89 SER A C 1
ATOM 680 O O . SER A 1 89 ? 13.566 -9.878 1.050 1.00 77.06 89 SER A O 1
ATOM 682 N N . PRO A 1 90 ? 15.504 -9.792 2.198 1.00 84.56 90 PRO A N 1
ATOM 683 C CA . PRO A 1 90 ? 14.842 -9.781 3.503 1.00 84.56 90 PRO A CA 1
ATOM 684 C C . PRO A 1 90 ? 13.850 -8.614 3.621 1.00 84.56 90 PRO A C 1
ATOM 686 O O . PRO A 1 90 ? 12.788 -8.769 4.223 1.00 84.56 90 PRO A O 1
ATOM 689 N N . ASP A 1 91 ? 14.142 -7.493 2.956 1.00 84.75 91 ASP A N 1
ATOM 690 C CA . ASP A 1 91 ? 13.260 -6.331 2.849 1.00 84.75 91 ASP A CA 1
ATOM 691 C C . ASP A 1 91 ? 11.971 -6.638 2.065 1.00 84.75 91 ASP A C 1
ATOM 693 O O . ASP A 1 91 ? 10.882 -6.301 2.530 1.00 84.75 91 ASP A O 1
ATOM 697 N N . ALA A 1 92 ? 12.048 -7.319 0.912 1.00 87.06 92 ALA A N 1
ATOM 698 C CA . ALA A 1 92 ? 10.865 -7.683 0.124 1.00 87.06 92 ALA A CA 1
ATOM 699 C C . ALA A 1 92 ? 9.988 -8.738 0.814 1.00 87.06 92 ALA A C 1
ATOM 701 O O . ALA A 1 92 ? 8.763 -8.745 0.627 1.00 87.06 92 ALA A O 1
ATOM 702 N N . GLN A 1 93 ? 10.596 -9.602 1.633 1.00 88.75 93 GLN A N 1
ATOM 703 C CA . GLN A 1 93 ? 9.883 -10.572 2.463 1.00 88.75 93 GLN A CA 1
ATOM 704 C C . GLN A 1 93 ? 9.200 -9.897 3.662 1.00 88.75 93 GLN A C 1
ATOM 706 O O . GLN A 1 93 ? 8.023 -10.153 3.926 1.00 88.75 93 GLN A O 1
ATOM 711 N N . ALA A 1 94 ? 9.894 -8.986 4.351 1.00 90.50 94 ALA A N 1
ATOM 712 C CA . ALA A 1 94 ? 9.310 -8.174 5.418 1.00 90.50 94 ALA A CA 1
ATOM 713 C C . ALA A 1 94 ? 8.163 -7.289 4.896 1.00 90.50 94 ALA A C 1
ATOM 715 O O . ALA A 1 94 ? 7.121 -7.175 5.543 1.00 90.50 94 ALA A O 1
ATOM 716 N N . PHE A 1 95 ? 8.313 -6.722 3.695 1.00 91.56 95 PHE A N 1
ATOM 717 C CA . PHE A 1 95 ? 7.276 -5.929 3.040 1.00 91.56 95 PHE A CA 1
ATOM 718 C C . PHE A 1 95 ? 6.041 -6.766 2.674 1.00 91.56 95 PHE A C 1
ATOM 720 O O . PHE A 1 95 ? 4.923 -6.336 2.952 1.00 91.56 95 PHE A O 1
ATOM 727 N N . ALA A 1 96 ? 6.214 -7.984 2.143 1.00 91.00 96 ALA A N 1
ATOM 728 C CA . ALA A 1 96 ? 5.099 -8.906 1.893 1.00 91.00 96 ALA A CA 1
ATOM 729 C C . ALA A 1 96 ? 4.332 -9.247 3.185 1.00 91.00 96 ALA A C 1
ATOM 731 O O . ALA A 1 96 ? 3.106 -9.137 3.234 1.00 91.00 96 ALA A O 1
ATOM 732 N N . ALA A 1 97 ? 5.051 -9.575 4.265 1.00 93.19 97 ALA A N 1
ATOM 733 C CA . ALA A 1 97 ? 4.445 -9.845 5.568 1.00 93.19 97 ALA A CA 1
ATOM 734 C C . ALA A 1 97 ? 3.669 -8.630 6.117 1.00 93.19 97 ALA A C 1
ATOM 736 O O . ALA A 1 97 ? 2.570 -8.782 6.656 1.00 93.19 97 ALA A O 1
ATOM 737 N N . TYR A 1 98 ? 4.192 -7.415 5.928 1.00 94.56 98 TYR A N 1
ATOM 738 C CA . TYR A 1 98 ? 3.506 -6.181 6.314 1.00 94.56 98 TYR A CA 1
ATOM 739 C C . TYR A 1 98 ? 2.237 -5.929 5.485 1.00 94.56 98 TYR A C 1
ATOM 741 O O . TYR A 1 98 ? 1.184 -5.632 6.049 1.00 94.56 98 TYR A O 1
ATOM 749 N N . LEU A 1 99 ? 2.283 -6.133 4.165 1.00 93.75 99 LEU A N 1
ATOM 750 C CA . LEU A 1 99 ? 1.096 -6.068 3.304 1.00 93.75 99 LEU A CA 1
ATOM 751 C C . LEU A 1 99 ? 0.037 -7.107 3.704 1.00 93.75 99 LEU A C 1
ATOM 753 O O . LEU A 1 99 ? -1.157 -6.830 3.603 1.00 93.75 99 LEU A O 1
ATOM 757 N N . ALA A 1 100 ? 0.449 -8.296 4.161 1.00 93.88 100 ALA A N 1
ATOM 758 C CA . ALA A 1 100 ? -0.467 -9.339 4.629 1.00 93.88 100 ALA A CA 1
ATOM 759 C C . ALA A 1 100 ? -1.177 -8.940 5.935 1.00 93.88 100 ALA A C 1
ATOM 761 O O . ALA A 1 100 ? -2.395 -9.106 6.034 1.00 93.88 100 ALA A O 1
ATOM 762 N N . TYR A 1 101 ? -0.451 -8.337 6.887 1.00 95.19 101 TYR A N 1
ATOM 763 C CA . TYR A 1 101 ? -1.039 -7.692 8.070 1.00 95.19 101 TYR A CA 1
ATOM 764 C C . TYR A 1 101 ? -2.066 -6.623 7.664 1.00 95.19 101 TYR A C 1
ATOM 766 O O . TYR A 1 101 ? -3.213 -6.681 8.109 1.00 95.19 101 TYR A O 1
ATOM 774 N N . LEU A 1 102 ? -1.703 -5.710 6.755 1.00 94.38 102 LEU A N 1
ATOM 775 C CA . LEU A 1 102 ? -2.605 -4.651 6.294 1.00 94.38 102 LEU A CA 1
ATOM 776 C C . LEU A 1 102 ? -3.857 -5.223 5.611 1.00 94.38 102 LEU A C 1
ATOM 778 O O . LEU A 1 102 ? -4.965 -4.789 5.914 1.00 94.38 102 LEU A O 1
ATOM 782 N N . TYR A 1 103 ? -3.721 -6.218 4.730 1.00 93.38 103 TYR A N 1
ATOM 783 C CA . TYR A 1 103 ? -4.877 -6.834 4.073 1.00 93.38 103 TYR A CA 1
ATOM 784 C C . TYR A 1 103 ? -5.813 -7.537 5.067 1.00 93.38 103 TYR A C 1
ATOM 786 O O . TYR A 1 103 ? -7.029 -7.438 4.923 1.00 93.38 103 TYR A O 1
ATOM 794 N N . ALA A 1 104 ? -5.278 -8.222 6.082 1.00 92.50 104 ALA A N 1
ATOM 795 C CA . ALA A 1 104 ? -6.096 -8.854 7.116 1.00 92.50 104 ALA A CA 1
ATOM 796 C C . ALA A 1 104 ? -6.833 -7.817 7.985 1.00 92.50 104 ALA A C 1
ATOM 798 O O . ALA A 1 104 ? -8.028 -7.972 8.233 1.00 92.50 104 ALA A O 1
ATOM 799 N N . TYR A 1 105 ? -6.137 -6.751 8.389 1.00 92.62 105 TYR A N 1
ATOM 800 C CA . TYR A 1 105 ? -6.659 -5.681 9.242 1.00 92.62 105 TYR A CA 1
ATOM 801 C C . TYR A 1 105 ? -7.730 -4.840 8.529 1.00 92.62 105 TYR A C 1
ATOM 803 O O . TYR A 1 105 ? -8.876 -4.770 8.965 1.00 92.62 105 TYR A O 1
ATOM 811 N N . TRP A 1 106 ? -7.409 -4.270 7.365 1.00 92.19 106 TRP A N 1
ATOM 812 C CA . TRP A 1 106 ? -8.299 -3.354 6.637 1.00 92.19 106 TRP A CA 1
ATOM 813 C C . TRP A 1 106 ? -9.484 -4.036 5.936 1.00 92.19 106 TRP A C 1
ATOM 815 O O . TRP A 1 106 ? -10.378 -3.355 5.433 1.00 92.19 106 TRP A O 1
ATOM 825 N N . LYS A 1 107 ? -9.514 -5.374 5.901 1.00 90.44 107 LYS A N 1
ATOM 826 C CA . LYS A 1 107 ? -10.632 -6.158 5.361 1.00 90.44 107 LYS A CA 1
ATOM 827 C C . LYS A 1 107 ? -11.827 -6.242 6.314 1.00 90.44 107 LYS A C 1
ATOM 829 O O . LYS A 1 107 ? -12.933 -6.495 5.835 1.00 90.44 107 LYS A O 1
ATOM 834 N N . THR A 1 108 ? -11.645 -6.081 7.628 1.00 90.00 108 THR A N 1
ATOM 835 C CA . THR A 1 108 ? -12.787 -6.163 8.552 1.00 90.00 108 THR A CA 1
ATOM 836 C C . THR A 1 108 ? -13.644 -4.889 8.444 1.00 90.00 108 THR A C 1
ATOM 838 O O . THR A 1 108 ? -13.107 -3.795 8.212 1.00 90.00 108 THR A O 1
ATOM 841 N N . PRO A 1 109 ? -14.983 -4.997 8.547 1.00 87.88 109 PRO A N 1
ATOM 842 C CA . PRO A 1 109 ? -15.877 -3.862 8.324 1.00 87.88 109 PRO A CA 1
ATOM 843 C C . PRO A 1 109 ? -15.592 -2.687 9.275 1.00 87.88 109 PRO A C 1
ATOM 845 O O . PRO A 1 109 ? -15.696 -1.533 8.857 1.00 87.88 109 PRO A O 1
ATOM 848 N N . GLU A 1 110 ? -15.144 -2.975 10.499 1.00 90.38 110 GLU A N 1
ATOM 849 C CA . GLU A 1 110 ? -14.833 -2.016 11.565 1.00 90.38 110 GLU A CA 1
ATOM 850 C C . GLU A 1 110 ? -13.713 -1.033 11.190 1.00 90.38 110 GLU A C 1
ATOM 852 O O . GLU A 1 110 ? -13.768 0.129 11.598 1.00 90.38 110 GLU A O 1
ATOM 857 N N . TYR A 1 111 ? -12.723 -1.466 10.400 1.00 89.19 111 TYR A N 1
ATOM 858 C CA . TYR A 1 111 ? -11.632 -0.603 9.923 1.00 89.19 111 TYR A CA 1
ATOM 859 C C . TYR A 1 111 ? -11.866 -0.106 8.490 1.00 89.19 111 TYR A C 1
ATOM 861 O O . TYR A 1 111 ? -11.519 1.030 8.165 1.00 89.19 111 TYR A O 1
ATOM 869 N N . SER A 1 112 ? -12.505 -0.909 7.632 1.00 89.06 112 SER A N 1
ATOM 870 C CA . SER A 1 112 ? -12.729 -0.556 6.220 1.00 89.06 112 SER A CA 1
ATOM 871 C C . SER A 1 112 ? -13.540 0.736 6.019 1.00 89.06 112 SER A C 1
ATOM 873 O O . SER A 1 112 ? -13.367 1.412 5.007 1.00 89.06 112 SER A O 1
ATOM 875 N N . GLN A 1 113 ? -14.366 1.122 7.003 1.00 89.62 113 GLN A N 1
ATOM 876 C CA . GLN A 1 113 ? -15.165 2.356 6.993 1.00 89.62 113 GLN A CA 1
ATOM 877 C C . GLN A 1 113 ? -14.335 3.652 6.935 1.00 89.62 113 GLN A C 1
ATOM 879 O O . GLN A 1 113 ? -14.862 4.690 6.544 1.00 89.62 113 GLN A O 1
ATOM 884 N N . PHE A 1 114 ? -13.052 3.610 7.314 1.00 90.06 114 PHE A N 1
ATOM 885 C CA . PHE A 1 114 ? -12.153 4.768 7.241 1.00 90.06 114 PHE A CA 1
ATOM 886 C C . PHE A 1 114 ? -11.487 4.928 5.862 1.00 90.06 114 PHE A C 1
ATOM 888 O O . PHE A 1 114 ? -10.847 5.947 5.609 1.00 90.06 114 PHE A O 1
ATOM 895 N N . LEU A 1 115 ? -11.633 3.950 4.959 1.00 90.56 115 LEU A N 1
ATOM 896 C CA . LEU A 1 115 ? -11.083 4.009 3.605 1.00 90.56 115 LEU A CA 1
ATOM 897 C C . LEU A 1 115 ? -12.024 4.774 2.668 1.00 90.56 115 LEU A C 1
ATOM 899 O O . LEU A 1 115 ? -13.183 4.405 2.500 1.00 90.56 115 LEU A O 1
ATOM 903 N N . THR A 1 116 ? -11.500 5.772 1.953 1.00 88.94 116 THR A N 1
ATOM 904 C CA . THR A 1 116 ? -12.251 6.494 0.907 1.00 88.94 116 THR A CA 1
ATOM 905 C C . THR A 1 116 ? -12.664 5.574 -0.251 1.00 88.94 116 THR A C 1
ATOM 907 O O . THR A 1 116 ? -13.726 5.745 -0.850 1.00 88.94 116 THR A O 1
ATOM 910 N N . HIS A 1 117 ? -11.820 4.590 -0.582 1.00 89.50 117 HIS A N 1
ATOM 911 C CA . HIS A 1 117 ? -11.972 3.716 -1.749 1.00 89.50 117 HIS A CA 1
ATOM 912 C C . HIS A 1 117 ? -11.663 2.243 -1.406 1.00 89.50 117 HIS A C 1
ATOM 914 O O . HIS A 1 117 ? -10.687 1.684 -1.910 1.00 89.50 117 HIS A O 1
ATOM 920 N N . PRO A 1 118 ? -12.492 1.573 -0.578 1.00 88.19 118 PRO A N 1
ATOM 921 C CA . PRO A 1 118 ? -12.195 0.229 -0.077 1.00 88.19 118 PRO A CA 1
ATOM 922 C C . PRO A 1 118 ? -12.024 -0.811 -1.196 1.00 88.19 118 PRO A C 1
ATOM 924 O O . PRO A 1 118 ? -11.166 -1.680 -1.090 1.00 88.19 118 PRO A O 1
ATOM 927 N N . GLY A 1 119 ? -12.772 -0.701 -2.301 1.00 90.25 119 GLY A N 1
ATOM 928 C CA . GLY A 1 119 ? -12.637 -1.592 -3.463 1.00 90.25 119 GLY A CA 1
ATOM 929 C C . GLY A 1 119 ? -11.243 -1.535 -4.114 1.00 90.25 119 GLY A C 1
ATOM 930 O O . GLY A 1 119 ? -10.532 -2.542 -4.086 1.00 90.25 119 GLY A O 1
ATOM 931 N N . PRO A 1 120 ? -10.822 -0.383 -4.676 1.00 91.75 120 PRO A N 1
ATOM 932 C CA . PRO A 1 120 ? -9.479 -0.199 -5.232 1.00 91.75 120 PRO A CA 1
ATOM 933 C C . PRO A 1 120 ? -8.350 -0.524 -4.247 1.00 91.75 120 PRO A C 1
ATOM 935 O O . PRO A 1 120 ? -7.434 -1.259 -4.610 1.00 91.75 120 PRO A O 1
ATOM 938 N N . THR A 1 121 ? -8.446 -0.068 -2.992 1.00 92.50 121 THR A N 1
ATOM 939 C CA . THR A 1 121 ? -7.455 -0.354 -1.942 1.00 92.50 121 THR A CA 1
ATOM 940 C C . THR A 1 121 ? -7.297 -1.854 -1.682 1.00 92.50 121 THR A C 1
ATOM 942 O O . THR A 1 121 ? -6.183 -2.375 -1.733 1.00 92.50 121 THR A O 1
ATOM 945 N N . LEU A 1 122 ? -8.393 -2.581 -1.433 1.00 92.44 122 LEU A N 1
ATOM 946 C CA . LEU A 1 122 ? -8.334 -4.019 -1.143 1.00 92.44 122 LEU A CA 1
ATOM 947 C C . LEU A 1 122 ? -7.943 -4.841 -2.381 1.00 92.44 122 LEU A C 1
ATOM 949 O O . LEU A 1 122 ? -7.304 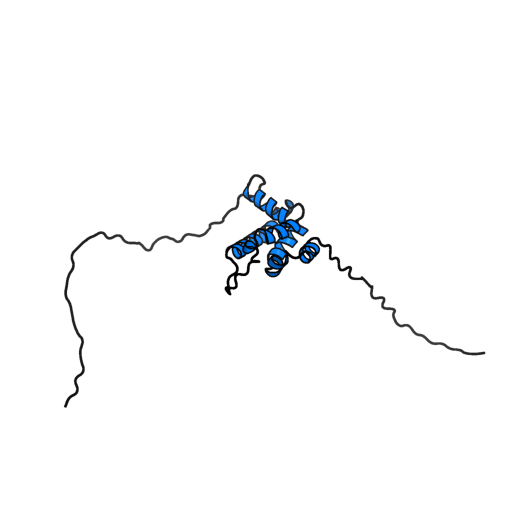-5.885 -2.238 1.00 92.44 122 LEU A O 1
ATOM 953 N N . ARG A 1 123 ? -8.272 -4.369 -3.594 1.00 92.00 123 ARG A N 1
ATOM 954 C CA . ARG A 1 123 ? -7.784 -4.950 -4.856 1.00 92.00 123 ARG A CA 1
ATOM 955 C C . ARG A 1 123 ? -6.267 -4.794 -4.979 1.00 92.00 123 ARG A C 1
ATOM 957 O O . ARG A 1 123 ? -5.595 -5.787 -5.243 1.00 92.00 123 ARG A O 1
ATOM 964 N N . ALA A 1 124 ? -5.736 -3.592 -4.759 1.00 92.44 124 ALA A N 1
ATOM 965 C CA . ALA A 1 124 ? -4.301 -3.323 -4.802 1.00 92.44 124 ALA A CA 1
ATOM 966 C C . ALA A 1 124 ? -3.540 -4.138 -3.745 1.00 92.44 124 ALA A C 1
ATOM 968 O O . ALA A 1 124 ? -2.597 -4.844 -4.090 1.00 92.44 124 ALA A O 1
ATOM 969 N N . LEU A 1 125 ? -4.002 -4.133 -2.487 1.00 93.44 125 LEU A N 1
ATOM 970 C CA . LEU A 1 125 ? -3.419 -4.940 -1.406 1.00 93.44 125 LEU A CA 1
ATOM 971 C C . LEU A 1 125 ? -3.407 -6.440 -1.722 1.00 93.44 125 LEU A C 1
ATOM 973 O O . LEU A 1 125 ? -2.433 -7.109 -1.393 1.00 93.44 125 LEU A O 1
ATOM 977 N N . ARG A 1 126 ? -4.460 -6.970 -2.362 1.00 92.62 126 ARG A N 1
ATOM 978 C CA . ARG A 1 126 ? -4.504 -8.373 -2.799 1.00 92.62 126 ARG A CA 1
ATOM 979 C C . ARG A 1 126 ? -3.491 -8.655 -3.908 1.00 92.62 126 ARG A C 1
ATOM 981 O O . ARG A 1 126 ? -2.784 -9.649 -3.818 1.00 92.62 126 ARG A O 1
ATOM 988 N N . LEU A 1 127 ? -3.431 -7.810 -4.937 1.00 92.44 127 LEU A N 1
ATOM 989 C CA . LEU A 1 127 ? -2.520 -8.000 -6.071 1.00 92.44 127 LEU A CA 1
ATOM 990 C C . LEU A 1 127 ? -1.050 -7.863 -5.650 1.00 92.44 127 LEU A C 1
ATOM 992 O O . LEU A 1 127 ? -0.215 -8.633 -6.102 1.00 92.44 127 LEU A O 1
ATOM 996 N N . LEU A 1 128 ? -0.732 -6.957 -4.720 1.00 91.75 128 LEU A N 1
ATOM 997 C CA . LEU A 1 128 ? 0.620 -6.794 -4.168 1.00 91.75 128 LEU A CA 1
ATOM 998 C C . LEU A 1 128 ? 1.126 -8.008 -3.362 1.00 91.75 128 LEU A C 1
ATOM 1000 O O . LEU A 1 128 ? 2.315 -8.051 -3.056 1.00 91.75 128 LEU A O 1
ATOM 1004 N N . GLN A 1 129 ? 0.273 -8.990 -3.036 1.00 91.88 129 GLN A N 1
ATOM 1005 C CA . GLN A 1 129 ? 0.719 -10.282 -2.490 1.00 91.88 129 GLN A CA 1
ATOM 1006 C C . GLN A 1 129 ? 1.319 -11.202 -3.557 1.00 91.88 129 GLN A C 1
ATOM 1008 O O . GLN A 1 129 ? 2.053 -12.126 -3.221 1.00 91.88 129 GLN A O 1
ATOM 1013 N N . GLU A 1 130 ? 0.998 -10.991 -4.834 1.00 91.19 130 GLU A N 1
ATOM 1014 C CA . GLU A 1 130 ? 1.512 -11.816 -5.920 1.00 91.19 130 GLU A CA 1
ATOM 1015 C C . GLU A 1 130 ? 2.887 -11.289 -6.351 1.00 91.19 130 GLU A C 1
ATOM 1017 O O . GLU A 1 130 ? 3.014 -10.183 -6.880 1.00 91.19 130 GLU A O 1
ATOM 1022 N N . ASP A 1 131 ? 3.934 -12.095 -6.154 1.00 87.88 131 ASP A N 1
ATOM 1023 C CA . ASP A 1 131 ? 5.309 -11.754 -6.539 1.00 87.88 131 ASP A CA 1
ATOM 1024 C C . ASP A 1 131 ? 5.428 -11.298 -7.994 1.00 87.88 131 ASP A C 1
ATOM 1026 O O . ASP A 1 131 ? 6.112 -10.318 -8.275 1.00 87.88 131 ASP A O 1
ATOM 1030 N N . ASN A 1 132 ? 4.718 -11.958 -8.911 1.00 88.69 132 ASN A N 1
ATOM 1031 C CA . ASN A 1 132 ? 4.696 -11.586 -10.326 1.00 88.69 132 ASN A CA 1
ATOM 1032 C C . ASN A 1 132 ? 4.172 -10.154 -10.513 1.00 88.69 132 ASN A C 1
ATOM 1034 O O . ASN A 1 132 ? 4.836 -9.324 -11.128 1.00 88.69 132 ASN A O 1
ATOM 1038 N N . PHE A 1 133 ? 3.043 -9.817 -9.881 1.00 92.19 133 PHE A N 1
ATOM 1039 C CA . PHE A 1 133 ? 2.463 -8.479 -9.957 1.00 92.19 133 PHE A CA 1
ATOM 1040 C C . PHE A 1 133 ? 3.406 -7.407 -9.395 1.00 92.19 133 PHE A C 1
ATOM 1042 O O . PHE A 1 133 ? 3.546 -6.349 -10.005 1.00 92.19 133 PHE A O 1
ATOM 1049 N N . ARG A 1 134 ? 4.122 -7.682 -8.291 1.00 90.00 134 ARG A N 1
ATOM 1050 C CA . ARG A 1 134 ? 5.138 -6.758 -7.741 1.00 90.00 134 ARG A CA 1
ATOM 1051 C C . ARG A 1 134 ? 6.266 -6.445 -8.733 1.00 90.00 134 ARG A C 1
ATOM 1053 O O . ARG A 1 134 ? 6.805 -5.341 -8.698 1.00 90.00 134 ARG A O 1
ATOM 1060 N N . ARG A 1 135 ? 6.609 -7.387 -9.618 1.00 87.56 135 ARG A N 1
ATOM 1061 C CA . ARG A 1 135 ? 7.609 -7.203 -10.686 1.00 87.56 135 ARG A CA 1
ATOM 1062 C C . ARG A 1 135 ? 7.034 -6.465 -11.890 1.00 87.56 135 ARG A C 1
ATOM 1064 O O . ARG A 1 135 ? 7.678 -5.563 -12.419 1.00 87.56 135 ARG A O 1
ATOM 1071 N N . ASP A 1 136 ? 5.818 -6.822 -12.286 1.00 90.19 136 ASP A N 1
ATOM 1072 C CA . ASP A 1 136 ? 5.211 -6.374 -13.539 1.00 90.19 136 ASP A CA 1
ATOM 1073 C C . ASP A 1 136 ? 4.542 -4.990 -13.430 1.00 90.19 136 ASP A C 1
ATOM 1075 O O . ASP A 1 136 ? 4.245 -4.363 -14.442 1.00 90.19 136 ASP A O 1
ATOM 1079 N N . ILE A 1 137 ? 4.355 -4.452 -12.220 1.00 91.06 137 ILE A N 1
ATOM 1080 C CA . ILE A 1 137 ? 3.715 -3.145 -11.965 1.00 91.06 137 ILE A CA 1
AT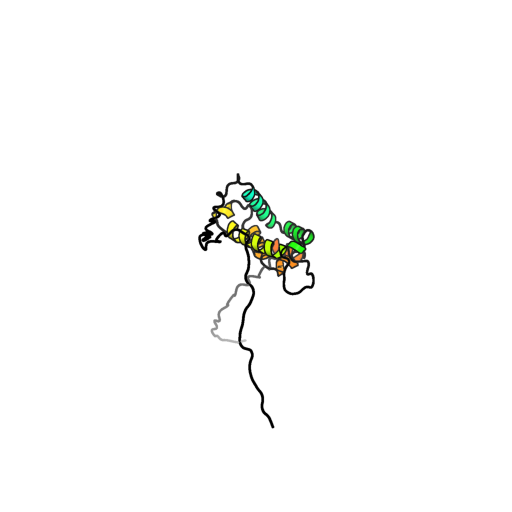OM 1081 C C . ILE A 1 137 ? 4.461 -1.926 -12.539 1.00 91.06 137 ILE A C 1
ATOM 1083 O O . ILE A 1 137 ? 3.902 -0.832 -12.630 1.00 91.06 137 ILE A O 1
ATOM 1087 N N . ILE A 1 138 ? 5.720 -2.106 -12.947 1.00 89.44 138 ILE A N 1
ATOM 1088 C CA . ILE A 1 138 ? 6.485 -1.111 -13.709 1.00 89.44 138 ILE A CA 1
ATOM 1089 C C . ILE A 1 138 ? 5.969 -0.963 -15.155 1.00 89.44 138 ILE A C 1
ATOM 1091 O O . ILE A 1 138 ? 6.227 0.049 -15.807 1.00 89.44 138 ILE A O 1
ATOM 1095 N N . LEU A 1 139 ? 5.231 -1.954 -15.669 1.00 89.19 139 LEU A N 1
ATOM 1096 C CA . LEU A 1 139 ? 4.701 -1.974 -17.029 1.00 89.19 139 LEU A CA 1
ATOM 1097 C C . LEU A 1 139 ? 3.400 -1.149 -17.122 1.00 89.19 139 LEU A C 1
ATOM 1099 O O . LEU A 1 139 ? 2.449 -1.429 -16.386 1.00 89.19 139 LEU A O 1
ATOM 1103 N N . PRO A 1 140 ? 3.277 -0.204 -18.079 1.00 87.44 140 PRO A N 1
ATOM 1104 C CA . PRO A 1 140 ? 2.066 0.611 -18.248 1.00 87.44 140 PRO A CA 1
ATOM 1105 C C . PRO A 1 140 ? 0.768 -0.197 -18.400 1.00 87.44 140 PRO A C 1
ATOM 1107 O O . PRO A 1 140 ? -0.263 0.177 -17.851 1.00 87.44 140 PRO A O 1
ATOM 1110 N N . GLN A 1 141 ? 0.833 -1.358 -19.057 1.00 88.81 141 GLN A N 1
ATOM 1111 C CA . GLN A 1 141 ? -0.314 -2.251 -19.271 1.00 88.81 141 GLN A CA 1
ATOM 1112 C C . GLN A 1 141 ? -0.907 -2.784 -17.951 1.00 88.81 141 GLN A C 1
ATOM 1114 O O . GLN A 1 141 ? -2.120 -2.946 -17.819 1.00 88.81 141 GLN A O 1
ATOM 1119 N N . VAL A 1 142 ? -0.062 -3.028 -16.942 1.00 89.56 142 VAL A N 1
ATOM 1120 C CA . VAL A 1 142 ? -0.495 -3.501 -15.616 1.00 89.56 142 VAL A CA 1
ATOM 1121 C C . VAL A 1 142 ? -1.174 -2.370 -14.839 1.00 89.56 142 VAL A C 1
ATOM 1123 O O . VAL A 1 142 ? -2.187 -2.592 -14.173 1.00 89.56 142 VAL A O 1
ATOM 1126 N N . ILE A 1 143 ? -0.674 -1.141 -14.993 1.00 88.56 143 ILE A N 1
ATOM 1127 C CA . ILE A 1 143 ? -1.267 0.084 -14.436 1.00 88.56 143 ILE A CA 1
ATOM 1128 C C . ILE A 1 143 ? -2.660 0.320 -15.049 1.00 88.56 143 ILE A C 1
ATOM 1130 O O . ILE A 1 143 ? -3.622 0.525 -14.310 1.00 88.56 143 ILE A O 1
ATOM 1134 N N . GLU A 1 144 ? -2.810 0.209 -16.372 1.00 89.00 144 GLU A N 1
ATOM 1135 C CA . GLU A 1 144 ? -4.098 0.320 -17.083 1.00 89.00 144 GLU A CA 1
ATOM 1136 C C . GLU A 1 144 ? -5.119 -0.740 -16.624 1.00 89.00 144 GLU A C 1
ATOM 1138 O O . GLU A 1 144 ? -6.286 -0.425 -16.350 1.00 89.00 144 GLU A O 1
ATOM 1143 N N . GLY A 1 145 ? -4.670 -1.988 -16.449 1.00 86.56 145 GLY A N 1
ATOM 1144 C CA . GLY A 1 145 ? -5.477 -3.069 -15.878 1.00 86.56 145 GLY A CA 1
ATOM 1145 C C . GLY A 1 145 ? -5.906 -2.811 -14.427 1.00 86.56 145 GLY A C 1
ATOM 1146 O O . GLY A 1 145 ? -7.017 -3.188 -14.030 1.00 86.56 145 GLY A O 1
ATOM 1147 N N . LEU A 1 146 ? -5.076 -2.128 -13.630 1.00 86.00 146 LEU A N 1
ATOM 1148 C CA . LEU A 1 146 ? -5.400 -1.740 -12.254 1.00 86.00 146 LEU A CA 1
ATOM 1149 C C . LEU A 1 146 ? -6.378 -0.552 -12.189 1.00 86.00 146 LEU A C 1
ATOM 1151 O O . LEU A 1 146 ? -7.290 -0.584 -11.362 1.00 86.00 146 LEU A O 1
ATOM 1155 N N . ILE A 1 147 ? -6.265 0.430 -13.093 1.00 85.69 147 ILE A N 1
ATOM 1156 C CA . ILE A 1 147 ? -7.247 1.525 -13.251 1.00 85.69 147 ILE A CA 1
ATOM 1157 C C . ILE A 1 147 ? -8.629 0.971 -13.648 1.00 85.69 147 ILE A C 1
ATOM 1159 O O . ILE A 1 147 ? -9.653 1.539 -13.278 1.00 85.69 147 ILE A O 1
ATOM 1163 N N . GLY A 1 148 ? -8.665 -0.164 -14.357 1.00 73.00 148 GLY A N 1
ATOM 1164 C CA . GLY A 1 148 ? -9.902 -0.779 -14.849 1.00 73.00 148 GLY A CA 1
ATOM 1165 C C . GLY A 1 148 ? -10.280 -0.343 -16.266 1.00 73.00 148 GLY A C 1
ATOM 1166 O O . GLY A 1 148 ? -11.436 -0.479 -16.651 1.00 73.00 148 GLY A O 1
ATOM 1167 N N . VAL A 1 149 ? -9.316 0.157 -17.050 1.00 58.34 149 VAL A N 1
ATOM 1168 C CA . VAL A 1 149 ? -9.533 0.554 -18.456 1.00 58.34 149 VAL A CA 1
ATOM 1169 C C . VAL A 1 149 ? -9.774 -0.667 -19.355 1.00 58.34 149 VAL A C 1
ATOM 1171 O O . VAL A 1 149 ? -10.446 -0.562 -20.376 1.00 58.34 149 VAL A O 1
ATOM 1174 N N . ASN A 1 150 ? -9.304 -1.853 -18.951 1.00 50.12 150 ASN A N 1
ATOM 1175 C CA . ASN A 1 150 ? -9.629 -3.102 -19.633 1.00 50.12 150 ASN A CA 1
ATOM 1176 C C . ASN A 1 150 ? -10.991 -3.649 -19.172 1.00 50.12 150 ASN A C 1
ATOM 1178 O O . ASN A 1 150 ? -11.059 -4.564 -18.347 1.00 50.12 150 ASN A O 1
ATOM 1182 N N . VAL A 1 151 ? -12.062 -3.095 -19.740 1.00 45.28 151 VAL A N 1
ATOM 1183 C CA . VAL A 1 151 ? -13.352 -3.780 -19.869 1.00 45.28 151 VAL A CA 1
ATOM 1184 C C . VAL A 1 151 ? -13.292 -4.602 -21.161 1.00 45.28 151 VAL A C 1
ATOM 1186 O O . VAL A 1 151 ? -13.502 -4.041 -22.236 1.00 45.28 151 VAL A O 1
ATOM 1189 N N . PRO A 1 152 ? -13.024 -5.922 -21.110 1.00 48.78 152 PRO A N 1
ATOM 1190 C CA . PRO A 1 152 ? -13.512 -6.798 -22.154 1.00 48.78 152 PRO A CA 1
ATOM 1191 C C . PRO A 1 152 ? -15.031 -6.812 -21.992 1.00 48.78 152 PRO A C 1
ATOM 1193 O O . PRO A 1 152 ? -15.579 -7.519 -21.145 1.00 48.78 152 PRO A O 1
ATOM 1196 N N . GLU A 1 153 ? -15.700 -5.963 -22.767 1.00 43.00 153 GLU A N 1
ATOM 1197 C CA . GLU A 1 153 ? -17.137 -6.040 -22.980 1.00 43.00 153 GLU A CA 1
ATOM 1198 C C . GLU A 1 153 ? -17.400 -7.414 -23.592 1.00 43.00 153 GLU A C 1
ATOM 1200 O O . GLU A 1 153 ? -17.184 -7.635 -24.781 1.00 43.00 153 GLU A O 1
ATOM 1205 N N . ALA A 1 154 ? -17.762 -8.380 -22.747 1.00 42.22 154 ALA A N 1
ATOM 1206 C CA . ALA A 1 154 ? -18.220 -9.671 -23.215 1.00 42.22 154 ALA A CA 1
ATOM 1207 C C . ALA A 1 154 ? -19.523 -9.407 -23.979 1.00 42.22 154 ALA A C 1
ATOM 1209 O O . ALA A 1 154 ? -20.483 -8.952 -23.347 1.00 42.22 154 ALA A O 1
ATOM 1210 N N . PRO A 1 155 ? -19.580 -9.649 -25.302 1.00 45.44 155 PRO A N 1
ATOM 1211 C CA . PRO A 1 155 ? -20.807 -9.440 -26.041 1.00 45.44 155 PRO A CA 1
ATOM 1212 C C . PRO A 1 155 ? -21.817 -10.460 -25.518 1.00 45.44 155 PRO A C 1
ATOM 1214 O O . PRO A 1 155 ? -21.649 -11.673 -25.665 1.00 45.44 155 PRO A O 1
ATOM 1217 N N . ALA A 1 156 ? -22.839 -9.956 -24.830 1.00 51.56 156 ALA A N 1
ATOM 1218 C CA . ALA A 1 156 ? -23.934 -10.747 -24.292 1.00 51.56 156 ALA A CA 1
ATOM 1219 C C . ALA A 1 156 ? -24.900 -11.130 -25.426 1.00 51.56 156 ALA A C 1
ATOM 1221 O O . ALA A 1 156 ? -26.067 -10.740 -25.426 1.00 51.56 156 ALA A O 1
ATOM 1222 N N . GLU A 1 157 ? -24.390 -11.880 -26.405 1.00 50.97 157 GLU A N 1
ATOM 1223 C CA . GLU A 1 157 ? -25.174 -12.465 -27.490 1.00 50.97 157 GLU A CA 1
ATOM 1224 C C . GLU A 1 157 ? -26.069 -13.555 -26.893 1.00 50.97 157 GLU A C 1
ATOM 1226 O O . GLU A 1 157 ? -25.634 -14.673 -26.605 1.00 50.97 157 GLU A O 1
ATOM 1231 N N . ALA A 1 158 ? -27.321 -13.192 -26.623 1.00 51.81 158 ALA A N 1
ATOM 1232 C CA . ALA A 1 158 ? -28.283 -14.076 -25.993 1.00 51.81 158 ALA A CA 1
ATOM 1233 C C . ALA A 1 158 ? -28.677 -15.226 -26.931 1.00 51.81 158 ALA A C 1
ATOM 1235 O O . ALA A 1 158 ? -29.172 -15.008 -28.039 1.00 51.81 158 ALA A O 1
ATOM 1236 N N . ASP A 1 159 ? -28.522 -16.450 -26.424 1.00 42.75 159 ASP A N 1
ATOM 1237 C CA . ASP A 1 159 ? -29.054 -17.683 -27.000 1.00 42.75 159 ASP A CA 1
ATOM 1238 C C . ASP A 1 159 ? -30.538 -17.521 -27.371 1.00 42.75 159 ASP A C 1
ATOM 1240 O O . ASP A 1 159 ? -31.425 -17.520 -26.515 1.00 42.75 159 ASP A O 1
ATOM 1244 N N . THR A 1 160 ? -30.811 -17.354 -28.666 1.00 45.88 160 THR A N 1
ATOM 1245 C CA . THR A 1 160 ? -32.168 -17.386 -29.216 1.00 45.88 160 THR A CA 1
ATOM 1246 C C . THR A 1 160 ? -32.408 -18.752 -29.838 1.00 45.88 160 THR A C 1
ATOM 1248 O O . THR A 1 160 ? -32.372 -18.936 -31.055 1.00 45.88 160 THR A O 1
ATOM 1251 N N . ALA A 1 161 ? -32.678 -19.723 -28.968 1.00 48.81 161 ALA A N 1
ATOM 1252 C CA . ALA A 1 161 ? -33.186 -21.032 -29.344 1.00 48.81 161 ALA A CA 1
ATOM 1253 C C . ALA A 1 161 ? -34.541 -20.895 -30.070 1.00 48.81 161 ALA A C 1
ATOM 1255 O O . ALA A 1 161 ? -35.607 -20.869 -29.451 1.00 48.81 161 ALA A O 1
ATOM 1256 N N . VAL A 1 162 ? -34.509 -20.807 -31.403 1.00 50.56 162 VAL A N 1
ATOM 1257 C CA . VAL A 1 162 ? -35.713 -20.898 -32.238 1.00 50.56 162 VAL A CA 1
ATOM 1258 C C . VAL A 1 162 ? -36.079 -22.372 -32.364 1.00 50.56 162 VAL A C 1
ATOM 1260 O O . VAL A 1 162 ? -35.439 -23.131 -33.091 1.00 50.56 162 VAL A O 1
ATOM 1263 N N . ALA A 1 163 ? -37.093 -22.776 -31.602 1.00 51.91 163 ALA A N 1
ATOM 1264 C CA . ALA A 1 163 ? -37.578 -24.145 -31.580 1.00 51.91 163 ALA A CA 1
ATOM 1265 C C . ALA A 1 163 ? -38.195 -24.564 -32.926 1.00 51.91 163 ALA A C 1
ATOM 1267 O O . ALA A 1 163 ? -38.971 -23.828 -33.536 1.00 51.91 163 ALA A O 1
ATOM 1268 N N . ASP A 1 164 ? -37.870 -25.791 -33.326 1.00 43.44 164 ASP A N 1
ATOM 1269 C CA . ASP A 1 164 ? -38.504 -26.546 -34.404 1.00 43.44 164 ASP A CA 1
ATOM 1270 C C . ASP A 1 164 ? -40.037 -26.569 -34.260 1.00 43.44 164 ASP A C 1
ATOM 1272 O O . ASP A 1 164 ? -40.545 -26.812 -33.163 1.00 43.44 164 ASP A O 1
ATOM 1276 N N . ASN A 1 165 ? -40.766 -26.325 -35.357 1.00 46.44 165 ASN A N 1
ATOM 1277 C CA . ASN A 1 165 ? -42.162 -26.744 -35.533 1.00 46.44 165 ASN A CA 1
ATOM 1278 C C . ASN A 1 165 ? -42.546 -26.738 -37.029 1.00 46.44 165 ASN A C 1
ATOM 1280 O O . ASN A 1 165 ? -43.057 -25.754 -37.567 1.00 46.44 165 ASN A O 1
ATOM 1284 N N . GLN A 1 166 ? -42.313 -27.865 -37.700 1.00 52.97 166 GLN A N 1
ATOM 1285 C CA . GLN A 1 166 ? -42.979 -28.217 -38.961 1.00 52.97 166 GLN A CA 1
ATOM 1286 C C . GLN A 1 166 ? -44.438 -28.627 -38.653 1.00 52.97 166 GLN A C 1
ATOM 1288 O O . GLN A 1 166 ? -44.665 -29.363 -37.690 1.00 52.97 166 GLN A O 1
ATOM 1293 N N . PRO A 1 167 ? -45.437 -28.200 -39.449 1.00 48.72 167 PRO A N 1
ATOM 1294 C CA . PRO A 1 167 ? -46.182 -29.228 -40.185 1.00 48.72 167 PRO A CA 1
ATOM 1295 C C . PRO A 1 167 ? -46.603 -28.851 -41.622 1.00 48.72 167 PRO A C 1
ATOM 1297 O O . PRO A 1 167 ? -47.035 -27.743 -41.924 1.00 48.72 167 PRO A O 1
ATOM 1300 N N . ASP A 1 168 ? -46.484 -29.870 -42.469 1.00 45.53 168 ASP A N 1
ATOM 1301 C CA . ASP A 1 168 ? -47.159 -30.222 -43.728 1.00 45.53 168 ASP A CA 1
ATOM 1302 C C . ASP A 1 168 ? -48.124 -29.272 -44.479 1.00 45.53 168 ASP A C 1
ATOM 1304 O O . ASP A 1 168 ? -49.139 -28.811 -43.962 1.00 45.53 168 ASP A O 1
ATOM 1308 N N . GLY A 1 169 ? -47.950 -29.261 -45.812 1.00 42.50 169 GLY A N 1
ATOM 1309 C CA . GLY A 1 169 ? -49.062 -29.239 -46.776 1.00 42.50 169 GLY A CA 1
ATOM 1310 C C . GLY A 1 169 ? -49.138 -28.027 -47.731 1.00 42.50 169 GLY A C 1
ATOM 1311 O O . GLY A 1 169 ? -48.999 -26.890 -47.308 1.00 42.50 169 GLY A O 1
ATOM 1312 N N . GLN A 1 170 ? -49.421 -28.188 -49.035 1.00 52.94 170 GLN A N 1
ATOM 1313 C CA . GLN A 1 170 ? -49.561 -29.452 -49.787 1.00 52.94 170 GLN A CA 1
ATOM 1314 C C . GLN A 1 170 ? -49.425 -29.336 -51.326 1.00 52.94 170 GLN A C 1
ATOM 1316 O O . GLN A 1 170 ? -49.014 -30.303 -51.964 1.00 52.94 170 GLN A O 1
ATOM 1321 N N . ASN A 1 171 ? -49.817 -28.218 -51.952 1.00 46.91 171 ASN A N 1
ATOM 1322 C CA . ASN A 1 171 ? -50.276 -28.216 -53.353 1.00 46.91 171 ASN A CA 1
ATOM 1323 C C . ASN A 1 171 ? -49.473 -27.343 -54.345 1.00 46.91 171 ASN A C 1
ATOM 1325 O O . ASN A 1 171 ? -49.134 -26.201 -54.055 1.00 46.91 171 ASN A O 1
ATOM 1329 N N . GLY A 1 172 ? -49.269 -27.871 -55.562 1.00 52.53 172 GLY A N 1
ATOM 1330 C CA . GLY A 1 172 ? -48.823 -27.132 -56.758 1.00 52.53 172 GLY A CA 1
ATOM 1331 C C . GLY A 1 172 ? -49.982 -26.705 -57.679 1.00 52.53 172 GLY A C 1
ATOM 1332 O O . GLY A 1 172 ? -51.120 -26.618 -57.211 1.00 52.53 172 GLY A O 1
ATOM 1333 N N . LYS A 1 173 ? -49.688 -26.539 -58.989 1.00 50.81 173 LYS A N 1
ATOM 1334 C CA . LYS A 1 173 ? -50.514 -25.910 -60.061 1.00 50.81 173 LYS A CA 1
ATOM 1335 C C . LYS A 1 173 ? -50.347 -24.371 -60.056 1.00 50.81 173 LYS A C 1
ATOM 1337 O O . LYS A 1 173 ? -50.428 -23.764 -58.998 1.00 50.81 173 LYS A O 1
ATOM 1342 N N . THR A 1 174 ? -50.075 -23.685 -61.170 1.00 48.16 174 THR A N 1
ATOM 1343 C CA . THR A 1 174 ? -50.335 -23.990 -62.597 1.00 48.16 174 THR A CA 1
ATOM 1344 C C . THR A 1 174 ? -49.145 -23.603 -63.469 1.00 48.16 174 THR A C 1
ATOM 1346 O O . THR A 1 174 ? -48.483 -22.611 -63.101 1.00 48.16 174 THR A O 1
#

pLDDT: mean 70.56, std 21.7, range [34.25, 95.19]

InterPro domains:
  IPR008831 Mediator complex, subunit Med31 [PF05669] (48-146)
  IPR008831 Mediator complex, subunit Med31 [PTHR13186] (37-144)
  IPR038089 Mediator of RNA polymerase II, subunit Med31 superfamily [G3DSA:1.10.10.1340] (44-149)

Secondary structure (DSSP, 8-state):
-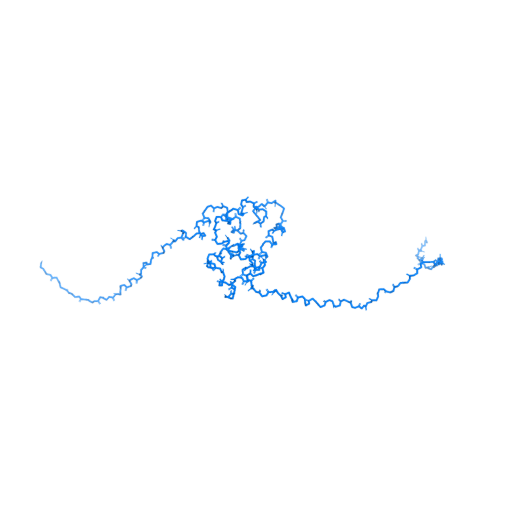-------------------------S------------PPP--TT-HHHHHHHHHHHHTT-HHHHHHHHHH-TTTTT----S-TT---HHHHHHHHHHHHHHHHHTSHHHHTT-S-HHHHHHHHHHTTSHHHHHHTTSHHHHHHHHT--------------------------

Radius of gyration: 36.12 Å; chains: 1; bounding box: 108×78×108 Å